Protein AF-A0A1I7XH34-F1 (afdb_monomer_lite)

pLDDT: mean 71.18, std 15.27, range [40.53, 91.06]

Sequence (72 aa):
MLEEQQTPFQMRLQNNIICDPNVETAMNHFSLITHGFGMINQSTWSRAFENFAKHSLSLYLQHHPHSQIINA

Organism: Heterorhabditis bacteriophora (NCBI:txid37862)

Radius of gyration: 17.61 Å; chains: 1; bounding box: 29×32×57 Å

Foldseek 3Di:
DPDPPQDPVNVVLPPPPPDDPVRQVVVQVCCCVPPVDHRDSPVVVVVVVVVVVVVVVVVVCVVVVVVPPPDD

Secondary structure (DSSP, 8-state):
-------HHHHHHTS-----HHHHHHHHHHHHHHHS--S--HHHHHHHHHHHHHHHHHHHHHH-GGGGGS--

InterPro domains:
  IPR013854 Transcription factor AP-2, C-terminal [PF03299] (1-54)

Structure (mmCIF, N/CA/C/O backbone):
data_AF-A0A1I7XH34-F1
#
_entry.id   AF-A0A1I7XH34-F1
#
loop_
_atom_site.group_PDB
_atom_site.id
_atom_site.type_symbol
_atom_site.label_atom_id
_atom_site.label_alt_id
_atom_site.label_comp_id
_atom_site.label_asym_id
_atom_site.label_entity_id
_atom_site.label_seq_id
_atom_site.pdbx_PDB_ins_code
_atom_site.Cartn_x
_atom_site.Cartn_y
_atom_site.Cartn_z
_atom_site.occupancy
_atom_site.B_iso_or_equiv
_atom_site.auth_seq_id
_atom_site.auth_comp_id
_atom_site.auth_asym_id
_atom_site.auth_atom_id
_atom_site.pdbx_PDB_model_num
ATOM 1 N N . MET A 1 1 ? 4.961 25.616 -29.044 1.00 41.28 1 MET A N 1
ATOM 2 C CA . MET A 1 1 ? 5.258 24.787 -27.860 1.00 41.28 1 MET A CA 1
ATOM 3 C C . MET A 1 1 ? 3.919 24.448 -27.240 1.00 41.28 1 MET A C 1
ATOM 5 O O . MET A 1 1 ? 3.185 25.383 -26.954 1.00 41.28 1 MET A O 1
ATOM 9 N N . LEU A 1 2 ? 3.535 23.169 -27.167 1.00 40.53 2 LEU A N 1
ATOM 10 C CA . LEU A 1 2 ? 2.358 22.793 -26.381 1.00 40.53 2 LEU A CA 1
ATOM 11 C C . LEU A 1 2 ? 2.748 22.964 -24.914 1.00 40.53 2 LEU A C 1
ATOM 13 O O . LEU A 1 2 ? 3.639 22.264 -24.441 1.00 40.53 2 LEU A O 1
ATOM 17 N N . GLU A 1 3 ? 2.136 23.920 -24.224 1.00 51.56 3 GLU A N 1
ATOM 18 C CA . GLU A 1 3 ? 2.175 23.943 -22.767 1.00 51.56 3 GLU A CA 1
ATOM 19 C C . GLU A 1 3 ? 1.451 22.680 -22.291 1.00 51.56 3 GLU A C 1
ATOM 21 O O . GLU A 1 3 ? 0.251 22.522 -22.523 1.00 51.56 3 GLU A O 1
ATOM 26 N N . GLU A 1 4 ? 2.189 21.734 -21.701 1.00 53.69 4 GLU A N 1
ATOM 27 C CA . GLU A 1 4 ? 1.586 20.599 -21.005 1.00 53.69 4 GLU A CA 1
ATOM 28 C C . GLU A 1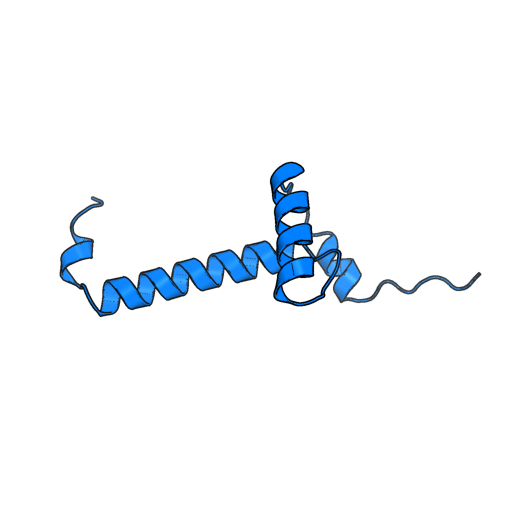 4 ? 0.757 21.156 -19.851 1.00 53.69 4 GLU A C 1
ATOM 30 O O . GLU A 1 4 ? 1.267 21.516 -18.789 1.00 53.69 4 GLU A O 1
ATOM 35 N N . GLN A 1 5 ? -0.544 21.277 -20.095 1.00 49.97 5 GLN A N 1
ATOM 36 C CA . GLN A 1 5 ? -1.505 21.724 -19.111 1.00 49.97 5 GLN A CA 1
ATOM 37 C C . GLN A 1 5 ? -1.555 20.659 -18.013 1.00 49.97 5 GLN A C 1
ATOM 39 O O . GLN A 1 5 ? -2.155 19.596 -18.184 1.00 49.97 5 GLN A O 1
ATOM 44 N N . GLN A 1 6 ? -0.847 20.924 -16.910 1.00 46.56 6 GLN A N 1
ATOM 45 C CA . GLN A 1 6 ? -0.754 20.000 -15.789 1.00 46.56 6 GLN A CA 1
ATOM 46 C C . GLN A 1 6 ? -2.158 19.612 -15.344 1.00 46.56 6 GLN A C 1
ATOM 48 O O . GLN A 1 6 ? -2.994 20.452 -15.003 1.00 46.56 6 GLN A O 1
ATOM 53 N N . THR A 1 7 ? -2.426 18.314 -15.369 1.00 53.03 7 THR A N 1
ATOM 54 C CA . THR A 1 7 ? -3.727 17.801 -14.960 1.00 53.03 7 THR A CA 1
ATOM 55 C C . THR A 1 7 ? -3.962 18.119 -13.476 1.00 53.03 7 THR A C 1
ATOM 57 O O . THR A 1 7 ? -3.009 18.164 -12.690 1.00 53.03 7 THR A O 1
ATOM 60 N N . PRO A 1 8 ? -5.220 18.255 -13.020 1.00 52.47 8 PRO A N 1
ATOM 61 C CA . PRO A 1 8 ? -5.528 18.394 -11.592 1.00 52.47 8 PRO A CA 1
ATOM 62 C C . PRO A 1 8 ? -4.912 17.278 -10.723 1.00 52.47 8 PRO A C 1
ATOM 64 O O . PRO A 1 8 ? -4.687 17.459 -9.525 1.00 52.47 8 PRO A O 1
ATOM 67 N N . PHE A 1 9 ? -4.613 16.122 -11.329 1.00 44.91 9 PHE A N 1
ATOM 68 C CA . PHE A 1 9 ? -3.882 15.017 -10.714 1.00 44.91 9 PHE A CA 1
ATOM 69 C C . PHE A 1 9 ? -2.389 15.334 -10.501 1.00 44.91 9 PHE A C 1
ATOM 71 O O . PHE A 1 9 ? -1.864 15.089 -9.414 1.00 44.91 9 PHE A O 1
ATOM 78 N N . GLN A 1 10 ? -1.724 15.945 -11.489 1.00 48.28 10 GLN A N 1
ATOM 79 C CA . GLN A 1 10 ? -0.350 16.457 -11.373 1.00 48.28 10 GLN A CA 1
ATOM 80 C C . GLN A 1 10 ? -0.232 17.615 -10.378 1.00 48.28 10 GLN A C 1
ATOM 82 O O . GLN A 1 10 ? 0.733 17.666 -9.623 1.00 48.28 10 GLN A O 1
ATOM 87 N N . MET A 1 11 ? -1.236 18.489 -10.280 1.00 51.47 11 MET A N 1
ATOM 88 C CA . MET A 1 11 ? -1.242 19.532 -9.247 1.00 51.47 11 MET A CA 1
ATOM 89 C C . MET A 1 11 ? -1.351 18.953 -7.824 1.00 51.47 11 MET A C 1
ATOM 91 O O . MET A 1 11 ? -0.750 19.480 -6.893 1.00 51.47 11 MET A O 1
ATOM 95 N N . ARG A 1 12 ? -2.071 17.836 -7.620 1.00 49.31 12 ARG A N 1
ATOM 96 C CA . ARG A 1 12 ? -2.153 17.172 -6.299 1.00 49.31 12 ARG A CA 1
ATOM 97 C C . ARG A 1 12 ? -0.890 16.412 -5.897 1.00 49.31 12 ARG A C 1
ATOM 99 O O . ARG A 1 12 ? -0.702 16.198 -4.699 1.00 49.31 12 ARG A O 1
ATOM 106 N N . LEU A 1 13 ? -0.071 15.986 -6.863 1.00 51.59 13 LEU A N 1
ATOM 107 C CA . LEU A 1 13 ? 1.235 15.343 -6.643 1.00 51.59 13 LEU A CA 1
ATOM 108 C C . LEU A 1 13 ? 2.217 16.263 -5.893 1.00 51.59 13 LEU A C 1
ATOM 110 O O . LEU A 1 13 ? 3.091 15.759 -5.201 1.00 51.59 13 LEU A O 1
ATOM 114 N N . GLN A 1 14 ? 2.033 17.587 -5.961 1.00 49.84 14 GLN A N 1
ATOM 115 C CA . GLN A 1 14 ? 2.861 18.585 -5.268 1.00 49.84 14 GLN A CA 1
ATOM 116 C C . GLN A 1 14 ? 2.522 18.780 -3.780 1.00 49.84 14 GLN A C 1
ATOM 118 O O . GLN A 1 14 ? 3.051 19.687 -3.137 1.00 49.84 14 GLN A O 1
ATOM 123 N N . ASN A 1 15 ? 1.648 17.956 -3.191 1.00 51.66 15 ASN A N 1
ATOM 124 C CA . ASN A 1 15 ? 1.535 17.934 -1.736 1.00 51.66 15 ASN A CA 1
ATOM 125 C C . ASN A 1 15 ? 2.812 17.300 -1.171 1.00 51.66 15 ASN A C 1
ATOM 127 O O . ASN A 1 15 ? 2.923 16.077 -1.160 1.00 51.66 15 ASN A O 1
ATOM 131 N N . ASN A 1 16 ? 3.741 18.165 -0.746 1.00 54.62 16 ASN A N 1
ATOM 132 C CA . ASN A 1 16 ? 5.056 17.927 -0.134 1.00 54.62 16 ASN A CA 1
ATOM 133 C C . ASN A 1 16 ? 5.040 16.942 1.053 1.00 54.62 16 ASN A C 1
ATOM 135 O O . ASN A 1 16 ? 5.386 17.299 2.180 1.00 54.62 16 ASN A O 1
ATOM 139 N N . ILE A 1 17 ? 4.663 15.688 0.837 1.00 60.09 17 ILE A N 1
ATOM 140 C CA . ILE A 1 17 ? 5.048 14.625 1.753 1.00 60.09 17 ILE A CA 1
ATOM 141 C C . ILE A 1 17 ? 6.480 14.285 1.377 1.00 60.09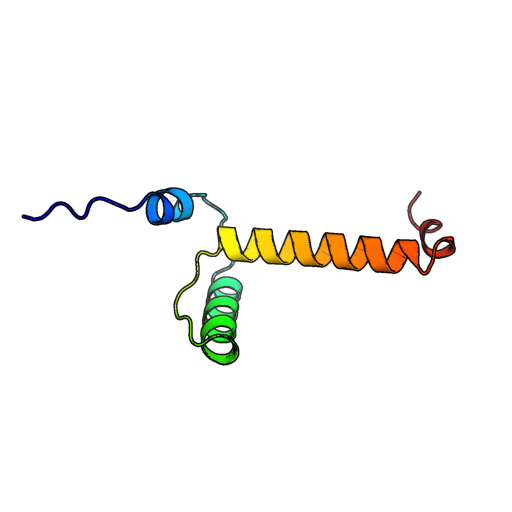 17 ILE A C 1
ATOM 143 O O . ILE A 1 17 ? 6.726 13.702 0.324 1.00 60.09 17 ILE A O 1
ATOM 147 N N . ILE A 1 18 ? 7.422 14.695 2.226 1.00 62.97 18 ILE A N 1
ATOM 148 C CA . ILE A 1 18 ? 8.789 14.189 2.163 1.00 62.97 18 ILE A CA 1
ATOM 149 C C . ILE A 1 18 ? 8.684 12.697 2.484 1.00 62.97 18 ILE A C 1
ATOM 151 O O . ILE A 1 18 ? 8.507 12.310 3.638 1.00 62.97 18 ILE A O 1
ATOM 155 N N . CYS A 1 19 ? 8.682 11.874 1.441 1.00 69.19 19 CYS A N 1
ATOM 156 C CA . CYS A 1 19 ? 8.748 10.429 1.560 1.00 69.19 19 CYS A CA 1
ATOM 157 C C . CYS A 1 19 ? 10.224 10.036 1.612 1.00 69.19 19 CYS A C 1
ATOM 159 O O . CYS A 1 19 ? 11.043 10.604 0.888 1.00 69.19 19 CYS A O 1
ATOM 161 N N . ASP A 1 20 ? 10.575 9.089 2.479 1.00 80.06 20 ASP A N 1
ATOM 162 C CA . ASP A 1 20 ? 11.912 8.506 2.438 1.00 80.06 20 ASP A CA 1
ATOM 163 C C . ASP A 1 20 ? 12.145 7.876 1.046 1.00 80.06 20 ASP A C 1
ATOM 165 O O . ASP A 1 20 ? 11.285 7.124 0.575 1.00 80.06 20 ASP A O 1
ATOM 169 N N . PRO A 1 21 ? 13.281 8.143 0.375 1.00 80.19 21 PRO A N 1
ATOM 170 C CA . PRO A 1 21 ? 13.522 7.659 -0.987 1.00 80.19 21 PRO A CA 1
ATOM 171 C C . PRO A 1 21 ? 13.447 6.132 -1.141 1.00 80.19 21 PRO A C 1
ATOM 173 O O . PRO A 1 21 ? 13.060 5.625 -2.200 1.00 80.19 21 PRO A O 1
ATOM 176 N N . ASN A 1 22 ? 13.796 5.375 -0.095 1.00 81.94 22 ASN A N 1
ATOM 177 C CA . ASN A 1 22 ? 13.709 3.915 -0.133 1.00 81.94 22 ASN A CA 1
ATOM 178 C C . ASN A 1 22 ? 12.256 3.454 -0.044 1.00 81.94 22 ASN A C 1
ATOM 180 O O . ASN A 1 22 ? 11.873 2.495 -0.715 1.00 81.94 22 ASN A O 1
ATOM 184 N N . VAL A 1 23 ? 11.443 4.152 0.752 1.00 80.81 23 VAL A N 1
ATOM 185 C CA . VAL A 1 23 ? 10.004 3.894 0.863 1.00 80.81 23 VAL A CA 1
ATOM 186 C C . VAL A 1 23 ? 9.317 4.186 -0.467 1.00 80.81 23 VAL A C 1
ATOM 188 O O . VAL A 1 23 ? 8.581 3.337 -0.965 1.00 80.81 23 VAL A O 1
ATOM 191 N N . GLU A 1 24 ? 9.635 5.315 -1.099 1.00 81.81 24 GLU A N 1
ATOM 192 C CA . GLU A 1 24 ? 9.114 5.660 -2.424 1.00 81.81 24 GLU A CA 1
ATOM 193 C C . GLU A 1 24 ? 9.472 4.602 -3.478 1.00 81.81 24 GLU A C 1
ATOM 195 O O . GLU A 1 24 ? 8.609 4.130 -4.227 1.00 81.81 24 GLU A O 1
ATOM 200 N N . THR A 1 25 ? 10.734 4.170 -3.505 1.00 83.19 25 THR A N 1
ATOM 201 C CA . THR A 1 25 ? 11.204 3.125 -4.425 1.00 83.19 25 THR A CA 1
ATOM 202 C C . THR A 1 25 ? 10.468 1.806 -4.194 1.00 83.19 25 THR A C 1
ATOM 204 O O . THR A 1 25 ? 9.971 1.195 -5.143 1.00 83.19 25 THR A O 1
ATOM 207 N N . ALA A 1 26 ? 10.348 1.378 -2.935 1.00 82.38 26 ALA A N 1
ATOM 208 C CA . ALA A 1 26 ? 9.661 0.144 -2.575 1.00 82.38 26 ALA A CA 1
ATOM 209 C C . ALA A 1 26 ? 8.172 0.186 -2.945 1.00 82.38 26 ALA A C 1
ATOM 211 O O . ALA A 1 26 ? 7.639 -0.790 -3.474 1.00 82.38 26 ALA A O 1
ATOM 212 N N . MET A 1 27 ? 7.505 1.318 -2.726 1.00 81.31 27 MET A N 1
ATOM 213 C CA . MET A 1 27 ? 6.098 1.506 -3.076 1.00 81.31 27 MET A CA 1
ATOM 214 C C . MET A 1 27 ? 5.860 1.480 -4.587 1.00 81.31 27 MET A C 1
ATOM 216 O O . MET A 1 27 ? 4.930 0.817 -5.050 1.00 81.31 27 MET A O 1
ATOM 220 N N . ASN A 1 28 ? 6.708 2.160 -5.362 1.00 83.12 28 ASN A N 1
ATOM 221 C CA . ASN A 1 28 ? 6.646 2.126 -6.823 1.00 83.12 28 ASN A CA 1
ATOM 222 C C . ASN A 1 28 ? 6.871 0.697 -7.349 1.00 83.12 28 ASN A C 1
ATOM 224 O O . ASN A 1 28 ? 6.139 0.230 -8.220 1.00 83.12 28 ASN A O 1
ATOM 228 N N . HIS A 1 29 ? 7.832 -0.033 -6.776 1.00 85.94 29 HIS A N 1
ATOM 229 C CA . HIS A 1 29 ? 8.102 -1.424 -7.138 1.00 85.94 29 HIS A CA 1
ATOM 230 C C . HIS A 1 29 ? 6.936 -2.358 -6.783 1.00 85.94 29 HIS A C 1
ATOM 232 O O . HIS A 1 29 ? 6.517 -3.178 -7.601 1.00 85.94 29 HIS A O 1
ATOM 238 N N . PHE A 1 30 ? 6.363 -2.204 -5.587 1.00 83.62 30 PHE A N 1
ATOM 239 C CA . PHE A 1 30 ? 5.184 -2.957 -5.169 1.00 83.62 30 PHE A CA 1
ATOM 240 C C . PHE A 1 30 ? 4.003 -2.711 -6.108 1.00 83.62 30 PHE A C 1
ATOM 242 O O . PHE A 1 30 ? 3.369 -3.667 -6.553 1.00 83.62 30 PHE A O 1
ATOM 249 N N . SER A 1 31 ? 3.731 -1.447 -6.443 1.00 82.56 31 SER A N 1
ATOM 250 C CA . SER A 1 31 ? 2.672 -1.058 -7.376 1.00 82.56 31 SER A CA 1
ATOM 251 C C . SER A 1 31 ? 2.846 -1.710 -8.749 1.00 82.56 31 SER A C 1
ATOM 25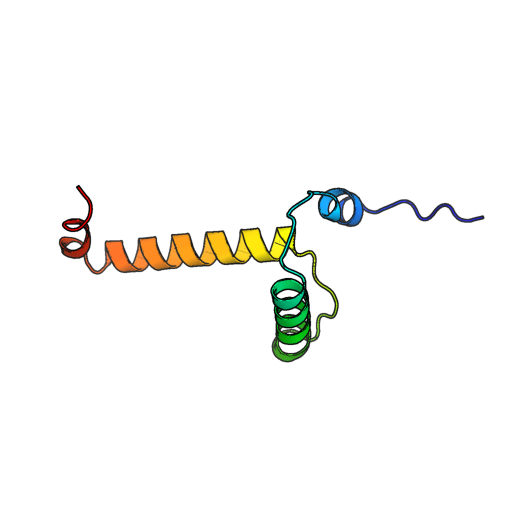3 O O . SER A 1 31 ? 1.889 -2.280 -9.284 1.00 82.56 31 SER A O 1
ATOM 255 N N 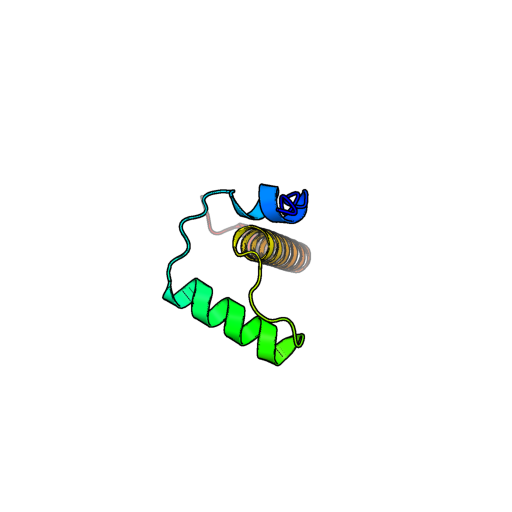. LEU A 1 32 ? 4.074 -1.704 -9.275 1.00 82.50 32 LEU A N 1
ATOM 256 C CA . LEU A 1 32 ? 4.387 -2.315 -10.562 1.00 82.50 32 LEU A CA 1
ATOM 257 C C . LEU A 1 32 ? 4.114 -3.820 -10.547 1.00 82.50 32 LEU A C 1
ATOM 259 O O . LEU A 1 32 ? 3.478 -4.332 -11.464 1.00 82.50 32 LEU A O 1
ATOM 263 N N . ILE A 1 33 ? 4.539 -4.519 -9.491 1.00 85.12 33 ILE A N 1
ATOM 264 C CA . ILE A 1 33 ? 4.359 -5.972 -9.372 1.00 85.12 33 ILE A CA 1
ATOM 265 C C . ILE A 1 33 ? 2.888 -6.356 -9.196 1.00 85.12 33 ILE A C 1
ATOM 267 O O . ILE A 1 33 ? 2.434 -7.339 -9.773 1.00 85.12 33 ILE A O 1
ATOM 271 N N . THR A 1 34 ? 2.148 -5.617 -8.371 1.00 77.38 34 THR A N 1
ATOM 272 C CA . THR A 1 34 ? 0.810 -6.040 -7.925 1.00 77.38 34 THR A CA 1
ATOM 273 C C . THR A 1 34 ? -0.319 -5.549 -8.817 1.00 77.38 34 THR A C 1
ATOM 275 O O . THR A 1 34 ? -1.318 -6.246 -8.966 1.00 77.38 34 THR A O 1
ATOM 278 N N . HIS A 1 35 ? -0.171 -4.369 -9.417 1.00 78.00 35 HIS A N 1
ATOM 279 C CA . HIS A 1 35 ? -1.236 -3.725 -10.185 1.00 78.00 35 HIS A CA 1
ATOM 280 C C . HIS A 1 35 ? -0.810 -3.371 -11.617 1.00 78.00 35 HIS A C 1
ATOM 282 O O . HIS A 1 35 ? -1.622 -2.858 -12.382 1.00 78.00 35 HIS A O 1
ATOM 288 N N . GLY A 1 36 ? 0.454 -3.610 -11.993 1.00 79.94 36 GLY A N 1
ATOM 289 C CA . GLY A 1 36 ? 0.999 -3.219 -13.299 1.00 79.94 36 GLY A CA 1
ATOM 290 C C . GLY A 1 36 ? 1.173 -1.706 -13.472 1.00 79.94 36 GLY A C 1
ATOM 291 O O . GLY A 1 36 ? 1.537 -1.248 -14.554 1.00 79.94 36 GLY A O 1
ATOM 292 N N . PHE A 1 37 ? 0.919 -0.916 -12.425 1.00 75.38 37 PHE A N 1
ATOM 293 C CA . PHE A 1 37 ? 1.086 0.533 -12.453 1.00 75.38 37 PHE A CA 1
ATOM 294 C C . PHE A 1 37 ? 2.523 0.902 -12.091 1.00 75.38 37 PHE A C 1
ATOM 296 O O . PHE A 1 37 ? 3.034 0.441 -11.075 1.00 75.38 37 PHE A O 1
ATOM 303 N N . GLY A 1 38 ? 3.154 1.756 -12.902 1.00 71.38 38 GLY A N 1
ATOM 304 C CA . GLY A 1 38 ? 4.501 2.280 -12.659 1.00 71.38 38 GLY A CA 1
ATOM 305 C C . GLY A 1 38 ? 4.567 3.273 -11.492 1.00 71.38 38 GLY A C 1
ATOM 306 O O . GLY A 1 38 ? 4.054 3.012 -10.408 1.00 71.38 38 GLY A O 1
ATOM 307 N N . MET A 1 39 ? 5.217 4.422 -11.701 1.00 77.56 39 MET A N 1
ATOM 308 C CA . MET A 1 39 ? 5.350 5.433 -10.646 1.00 77.56 39 MET A CA 1
ATOM 309 C C . MET A 1 39 ? 3.984 5.883 -10.123 1.00 77.56 39 MET A C 1
ATOM 311 O O . MET A 1 39 ? 3.112 6.283 -10.899 1.00 77.56 39 MET A O 1
ATOM 315 N N . ILE A 1 40 ? 3.819 5.859 -8.803 1.00 79.19 40 ILE A N 1
ATOM 316 C CA . ILE A 1 40 ? 2.579 6.254 -8.141 1.00 79.19 40 ILE A CA 1
ATOM 317 C C . ILE A 1 40 ? 2.727 7.580 -7.411 1.00 79.19 40 ILE A C 1
ATOM 319 O O . ILE A 1 40 ? 3.800 7.957 -6.939 1.00 79.19 40 ILE A O 1
ATOM 323 N N . ASN A 1 41 ? 1.602 8.281 -7.265 1.00 80.69 41 ASN A N 1
ATOM 324 C CA . ASN A 1 41 ? 1.537 9.443 -6.395 1.00 80.69 41 ASN A CA 1
ATOM 325 C C . ASN A 1 41 ? 1.673 9.003 -4.933 1.00 80.69 41 ASN A C 1
ATOM 327 O O . ASN A 1 41 ? 0.723 8.487 -4.337 1.00 80.69 41 ASN A O 1
ATOM 331 N N . GLN A 1 42 ? 2.843 9.281 -4.362 1.00 76.75 42 GLN A N 1
ATOM 332 C CA . GLN A 1 42 ? 3.230 8.917 -3.001 1.00 76.75 42 GLN A CA 1
ATOM 333 C C . GLN A 1 42 ? 2.228 9.423 -1.956 1.00 76.75 42 GLN A C 1
ATOM 335 O O . GLN A 1 42 ? 1.821 8.680 -1.065 1.00 76.75 42 GLN A O 1
ATOM 340 N N . SER A 1 43 ? 1.736 10.657 -2.112 1.00 74.44 43 SER A N 1
ATOM 341 C CA . SER A 1 43 ? 0.746 11.234 -1.194 1.00 74.44 43 SER A CA 1
ATOM 342 C C . SER A 1 43 ? -0.613 10.538 -1.265 1.00 74.44 43 SER A C 1
ATOM 344 O O . SER A 1 43 ? -1.305 10.397 -0.256 1.00 74.44 43 SER A O 1
ATOM 346 N N . THR A 1 44 ? -0.998 10.080 -2.457 1.00 76.38 44 THR A N 1
ATOM 347 C CA . THR A 1 44 ? -2.255 9.352 -2.657 1.00 76.38 44 THR A CA 1
ATOM 348 C C . THR A 1 44 ? -2.151 7.955 -2.064 1.00 76.38 44 THR A C 1
ATOM 350 O O . THR A 1 44 ? -3.046 7.541 -1.329 1.00 76.38 44 THR A O 1
ATOM 353 N N . TRP A 1 45 ? -1.040 7.263 -2.320 1.00 77.25 45 TRP A N 1
ATOM 354 C CA . TRP A 1 45 ? -0.790 5.944 -1.751 1.00 77.25 45 TRP A CA 1
ATOM 355 C C . TRP A 1 45 ? -0.711 5.990 -0.226 1.00 77.25 45 TRP A C 1
ATOM 357 O O . TRP A 1 45 ? -1.390 5.212 0.433 1.00 77.25 45 TRP A O 1
ATOM 367 N N . SER A 1 46 ? 0.039 6.941 0.341 1.00 76.38 46 SER A N 1
ATOM 368 C CA . SER A 1 46 ? 0.186 7.081 1.794 1.00 76.38 46 SER A CA 1
ATOM 369 C C . SER A 1 46 ? -1.166 7.311 2.472 1.00 76.38 46 SER A C 1
ATOM 371 O O . SER A 1 46 ? -1.492 6.616 3.432 1.00 76.38 46 SER A O 1
ATOM 373 N N . ARG A 1 47 ? -2.009 8.193 1.917 1.00 79.94 47 ARG A N 1
ATOM 374 C CA . ARG A 1 47 ? -3.380 8.398 2.415 1.00 79.94 47 ARG A CA 1
ATOM 375 C C . ARG A 1 47 ? -4.246 7.146 2.295 1.00 79.94 47 ARG A C 1
ATOM 377 O O . ARG A 1 47 ? -5.018 6.851 3.204 1.00 79.94 47 ARG A O 1
ATOM 384 N N . ALA A 1 48 ? -4.155 6.422 1.181 1.00 80.75 48 ALA A N 1
ATOM 385 C CA . ALA A 1 48 ? -4.912 5.188 0.990 1.00 80.75 48 ALA A CA 1
ATOM 386 C C . ALA A 1 48 ? -4.490 4.112 2.004 1.00 80.75 48 ALA A C 1
ATOM 388 O O . ALA A 1 48 ? -5.349 3.501 2.638 1.00 80.75 48 ALA A O 1
ATOM 389 N N . PHE A 1 49 ? -3.183 3.939 2.204 1.00 81.19 49 PHE A N 1
ATOM 390 C CA . PHE A 1 49 ? -2.619 3.012 3.179 1.00 81.19 49 PHE A CA 1
ATOM 391 C C . PHE A 1 49 ? -3.031 3.369 4.612 1.00 81.19 49 PHE A C 1
ATOM 393 O O . PHE A 1 49 ? -3.505 2.507 5.348 1.00 81.19 49 PHE A O 1
ATOM 400 N N . GLU A 1 50 ? -2.929 4.644 4.997 1.00 82.62 50 GLU A N 1
ATOM 401 C CA . GLU A 1 50 ? -3.345 5.117 6.321 1.00 82.62 50 GLU A CA 1
ATOM 402 C C . GLU A 1 50 ? -4.837 4.846 6.574 1.00 82.62 50 GLU A C 1
ATOM 404 O O . GLU A 1 50 ? -5.212 4.330 7.629 1.00 82.62 50 GLU A O 1
ATOM 409 N N . ASN A 1 51 ? -5.696 5.148 5.597 1.00 82.38 51 ASN A N 1
ATOM 410 C CA . ASN A 1 51 ? -7.130 4.884 5.704 1.00 82.38 51 ASN A CA 1
ATOM 411 C C . ASN A 1 51 ? -7.428 3.386 5.821 1.00 82.38 51 ASN A C 1
ATOM 413 O O . ASN A 1 51 ? -8.260 2.991 6.639 1.00 82.38 51 ASN A O 1
ATOM 417 N N . PHE A 1 52 ? -6.731 2.550 5.050 1.00 83.88 52 PHE A N 1
ATOM 418 C CA . PHE A 1 52 ? -6.854 1.099 5.143 1.00 83.88 52 PHE A CA 1
ATOM 419 C C . PHE A 1 52 ? -6.437 0.580 6.526 1.00 83.88 52 PHE A C 1
ATOM 421 O O . PHE A 1 52 ? -7.154 -0.228 7.120 1.00 83.88 52 PHE A O 1
ATOM 428 N N . ALA A 1 53 ? -5.328 1.078 7.079 1.00 83.88 53 ALA A N 1
ATOM 429 C CA . ALA A 1 53 ? -4.859 0.708 8.411 1.00 83.88 53 ALA A CA 1
ATOM 430 C C . ALA A 1 53 ? -5.856 1.125 9.506 1.00 83.88 53 ALA A C 1
ATOM 432 O O . ALA A 1 53 ? -6.210 0.308 10.357 1.00 83.88 53 ALA A O 1
ATOM 433 N N . LYS A 1 54 ? -6.378 2.360 9.451 1.00 85.69 54 LYS A N 1
ATOM 434 C CA . LYS A 1 54 ? -7.416 2.848 10.380 1.00 85.69 54 LYS A CA 1
ATOM 435 C C . LYS A 1 54 ? -8.687 2.008 10.307 1.00 85.69 54 LYS A C 1
ATOM 437 O O . LYS A 1 54 ? -9.247 1.653 11.342 1.00 85.69 54 LYS A O 1
ATOM 442 N N . HIS A 1 55 ? -9.131 1.670 9.099 1.00 90.88 55 HIS A N 1
ATOM 443 C CA . HIS A 1 55 ? -10.303 0.825 8.905 1.00 90.88 55 HIS A CA 1
ATOM 444 C C . HIS A 1 55 ? -10.080 -0.586 9.461 1.00 90.88 55 HIS A C 1
ATOM 446 O O . HIS A 1 55 ? -10.909 -1.083 10.219 1.00 90.88 55 HIS A O 1
ATOM 452 N N . SER A 1 56 ? -8.928 -1.191 9.165 1.00 85.69 56 SER A N 1
ATOM 453 C CA . SER A 1 56 ? -8.547 -2.514 9.674 1.00 85.69 56 SER A CA 1
ATOM 454 C C . SER A 1 56 ? -8.496 -2.542 11.203 1.00 85.69 56 SER A C 1
ATOM 456 O O . SER A 1 56 ? -9.018 -3.466 11.823 1.00 85.69 56 SER A O 1
ATOM 458 N N . LEU A 1 57 ? -7.938 -1.498 11.826 1.00 87.75 57 LEU A N 1
ATOM 459 C CA . LEU A 1 57 ? -7.935 -1.341 13.279 1.00 87.75 57 LEU A CA 1
ATOM 460 C C . LEU A 1 57 ? -9.357 -1.197 13.833 1.00 87.75 57 LEU A C 1
ATOM 462 O O . LEU A 1 57 ? -9.701 -1.842 14.819 1.00 87.75 57 LEU A O 1
ATOM 466 N N . SER A 1 58 ? -10.197 -0.380 13.196 1.00 90.38 58 SER A N 1
ATOM 467 C CA . SER A 1 58 ? -11.591 -0.207 13.607 1.00 90.38 58 SER A CA 1
ATOM 468 C C . SER A 1 58 ? -12.360 -1.529 13.572 1.00 90.38 58 SER A C 1
ATOM 470 O O . SER A 1 58 ? -13.041 -1.842 14.546 1.00 90.38 58 SER A O 1
ATOM 472 N N . LEU A 1 59 ? -12.207 -2.324 12.509 1.00 91.06 59 LEU A N 1
ATOM 473 C CA . LEU A 1 59 ? -12.808 -3.657 12.405 1.00 91.06 59 LEU A CA 1
ATOM 474 C C . LEU A 1 59 ? -12.286 -4.594 13.497 1.00 91.06 59 LEU A C 1
ATOM 476 O O . LEU A 1 59 ? -13.068 -5.267 14.168 1.00 91.06 59 LEU A O 1
ATOM 480 N N . TYR A 1 60 ? -10.971 -4.612 13.721 1.00 89.81 60 TYR A N 1
ATOM 481 C CA . TYR A 1 60 ? -10.375 -5.431 14.773 1.00 89.81 60 TYR A CA 1
ATOM 482 C C . TYR A 1 60 ? -10.967 -5.100 16.149 1.00 89.81 60 TYR A C 1
ATOM 484 O O . TYR A 1 60 ? -11.386 -6.006 16.871 1.00 89.81 60 TYR A O 1
ATOM 492 N N . LEU A 1 61 ? -11.060 -3.810 16.483 1.00 88.75 61 LEU A N 1
ATOM 493 C CA . LEU A 1 61 ? -11.611 -3.336 17.752 1.00 88.75 61 LEU A CA 1
ATOM 494 C C . LEU A 1 61 ? -13.115 -3.606 17.885 1.00 88.75 61 LEU A C 1
ATOM 496 O O . LEU A 1 61 ? -13.571 -3.879 18.993 1.00 88.75 61 LEU A O 1
ATOM 500 N N . GLN A 1 62 ? -13.879 -3.570 16.788 1.00 87.75 62 GLN A N 1
ATOM 501 C CA . GLN A 1 62 ? -15.294 -3.962 16.786 1.00 87.75 62 GLN A CA 1
ATOM 502 C C . GLN A 1 62 ? -15.476 -5.439 17.153 1.00 87.75 62 GLN A C 1
ATOM 504 O O . GLN A 1 62 ? -16.388 -5.778 17.904 1.00 87.75 62 GLN A O 1
ATOM 509 N N . HIS A 1 63 ? -14.598 -6.311 16.656 1.00 85.69 63 HIS A N 1
ATOM 510 C CA . HIS A 1 63 ? -14.647 -7.743 16.950 1.00 85.69 63 HIS A CA 1
ATOM 511 C C . HIS A 1 63 ? -13.970 -8.126 18.278 1.00 85.69 63 HIS A C 1
ATOM 513 O O . HIS A 1 63 ? -14.261 -9.191 18.817 1.00 85.69 63 HIS A O 1
ATOM 519 N N . HIS A 1 64 ? -13.113 -7.261 18.835 1.00 82.50 64 HIS A N 1
ATOM 520 C CA . HIS A 1 64 ? -12.374 -7.499 20.081 1.00 82.50 64 HIS A CA 1
ATOM 521 C C . HIS A 1 64 ? -12.485 -6.299 21.047 1.00 82.50 64 HIS A C 1
ATOM 523 O O . HIS A 1 64 ? -11.487 -5.616 21.311 1.00 82.50 64 HIS A O 1
ATOM 529 N N . PRO A 1 65 ? -13.673 -6.031 21.622 1.00 66.88 65 PRO A N 1
ATOM 530 C CA . PRO A 1 65 ? -13.940 -4.826 22.417 1.00 66.88 65 PRO A CA 1
ATOM 531 C C . PRO A 1 65 ? -13.110 -4.718 23.710 1.00 66.88 65 PRO A C 1
ATOM 533 O O . PRO A 1 65 ? -12.851 -3.615 24.182 1.00 66.88 65 PRO A O 1
ATOM 536 N N . HIS A 1 66 ? -12.620 -5.835 24.261 1.00 64.56 66 HIS A N 1
ATOM 537 C CA . HIS A 1 66 ? -11.761 -5.841 25.457 1.00 64.56 66 HIS A CA 1
ATOM 538 C C . HIS A 1 66 ? -10.306 -5.407 25.191 1.00 64.56 66 HIS A C 1
ATOM 540 O O . HIS A 1 66 ? -9.562 -5.156 26.136 1.00 64.56 66 HIS A O 1
ATOM 546 N N . SER A 1 67 ? -9.898 -5.268 23.923 1.00 60.81 67 SER A N 1
ATOM 547 C CA . SER A 1 67 ? -8.543 -4.827 23.539 1.00 60.81 67 SER A CA 1
ATOM 548 C C . SER A 1 67 ? -8.287 -3.341 23.807 1.00 60.81 67 SER A C 1
ATOM 550 O O . SER A 1 67 ? -7.146 -2.898 23.734 1.00 60.81 67 SER A O 1
ATOM 552 N N . GLN A 1 68 ? -9.335 -2.557 24.087 1.00 58.09 68 GLN A N 1
ATOM 553 C CA . GLN A 1 68 ? -9.240 -1.105 24.279 1.00 58.09 68 GLN A CA 1
ATOM 554 C C . GLN A 1 68 ? -8.614 -0.693 25.626 1.00 58.09 68 GLN A C 1
ATOM 556 O O . GLN A 1 68 ? -8.433 0.494 25.868 1.00 58.09 68 GLN A O 1
ATOM 561 N N . ILE A 1 69 ? -8.279 -1.642 26.510 1.00 54.84 69 ILE A N 1
ATOM 562 C CA . ILE A 1 69 ? -7.859 -1.347 27.893 1.00 54.84 69 ILE A CA 1
ATOM 563 C C . ILE A 1 69 ? -6.376 -0.938 28.012 1.00 54.84 69 ILE A C 1
ATOM 565 O O . ILE A 1 69 ? -5.958 -0.453 29.058 1.00 54.84 69 ILE A O 1
ATOM 569 N N . ILE A 1 70 ? -5.562 -1.04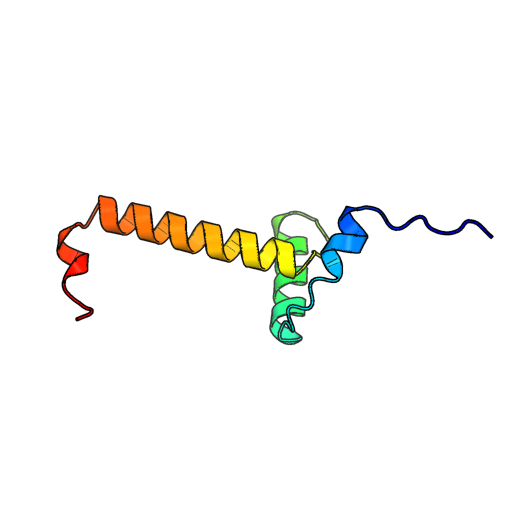5 26.960 1.00 54.06 70 ILE A N 1
ATOM 570 C CA . ILE A 1 70 ? -4.138 -0.683 27.038 1.00 54.06 70 ILE A CA 1
ATOM 571 C C . ILE A 1 70 ? -3.891 0.568 26.202 1.00 54.06 70 ILE A C 1
ATOM 573 O O . ILE A 1 70 ? -3.526 0.453 25.039 1.00 54.06 70 ILE A O 1
ATOM 577 N N . ASN A 1 71 ? -4.185 1.735 26.778 1.00 46.19 71 ASN A N 1
ATOM 578 C CA . ASN A 1 71 ? -3.518 3.030 26.563 1.00 46.19 71 ASN A CA 1
ATOM 579 C C . ASN A 1 71 ? -4.287 4.092 27.373 1.00 46.19 71 ASN A C 1
ATOM 581 O O . ASN A 1 71 ? -5.181 4.756 26.848 1.00 46.19 71 ASN A O 1
ATOM 585 N N . ALA A 1 72 ? -3.957 4.193 28.663 1.00 40.53 72 ALA A N 1
ATOM 586 C CA . ALA A 1 72 ? -4.239 5.348 29.516 1.00 40.53 72 ALA A CA 1
ATOM 587 C C . ALA A 1 72 ? -2.915 6.052 29.827 1.00 40.53 72 ALA A C 1
ATOM 589 O O . ALA A 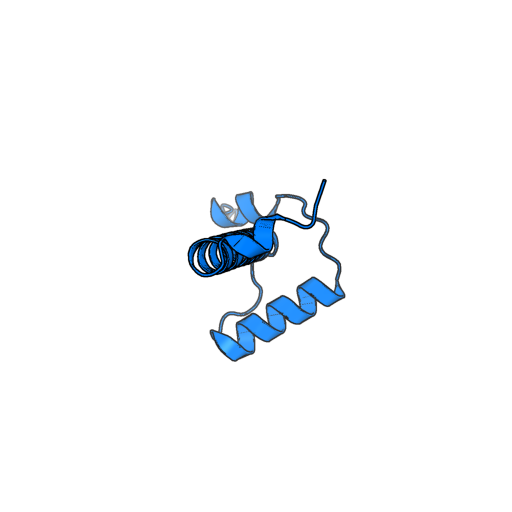1 72 ? -1.906 5.322 29.973 1.00 40.53 72 ALA A O 1
#